Protein AF-A0AAF0QN08-F1 (afdb_monomer_lite)

Sequence (148 aa):
KCKFWLRSVAFLGHIVSSKGIKVDPKKTDVVKSWTRPLSPSDIQSFLGLTDYYRRIGLGCVLRQNWKVIAYASRQIKIHEKNYPIHDLELAMIVFALKIWRHYLYNVHVDVFTDHKSLQYVFKQKNLIFRQHSWLELLKDLIHAEKEN

Structure (mmCIF, N/CA/C/O backbone):
data_AF-A0AAF0QN08-F1
#
_entry.id   AF-A0AAF0QN08-F1
#
loop_
_atom_site.group_PDB
_atom_site.id
_atom_site.type_symbol
_atom_site.label_atom_id
_atom_site.label_alt_id
_atom_site.label_comp_id
_atom_site.label_asym_id
_atom_site.label_entity_id
_atom_site.label_seq_id
_atom_site.pdbx_PDB_ins_code
_atom_site.Cartn_x
_atom_site.Cartn_y
_atom_site.Cartn_z
_atom_site.occupancy
_atom_site.B_iso_or_equiv
_atom_site.auth_seq_id
_atom_site.auth_comp_id
_atom_site.auth_asym_id
_atom_site.auth_atom_id
_atom_site.pdbx_PDB_model_num
ATOM 1 N N . LYS A 1 1 ? -16.075 11.598 -22.233 1.00 59.34 1 LYS A N 1
ATOM 2 C CA . LYS A 1 1 ? -16.892 11.072 -23.357 1.00 59.34 1 LYS A CA 1
ATOM 3 C C . LYS A 1 1 ? -17.263 9.627 -23.044 1.00 59.34 1 LYS A C 1
ATOM 5 O O . LYS A 1 1 ? -16.358 8.806 -22.950 1.00 59.34 1 LYS A O 1
ATOM 10 N N . CYS A 1 2 ? -18.543 9.339 -22.820 1.00 75.81 2 CYS A N 1
ATOM 11 C CA . CYS A 1 2 ? -19.023 7.990 -22.515 1.00 75.81 2 CYS A CA 1
ATOM 12 C C . CYS A 1 2 ? -19.060 7.147 -23.796 1.00 75.81 2 CYS A C 1
ATOM 14 O O . CYS A 1 2 ? -19.438 7.653 -24.851 1.00 75.81 2 CYS A O 1
ATOM 16 N N . LYS A 1 3 ? -18.635 5.884 -23.718 1.00 78.44 3 LYS A N 1
ATOM 17 C CA . LYS A 1 3 ? -18.713 4.918 -24.820 1.00 78.44 3 LYS A CA 1
ATOM 18 C C . LYS A 1 3 ? -19.493 3.709 -24.317 1.00 78.44 3 LYS A C 1
ATOM 20 O O . LYS A 1 3 ? -19.072 3.085 -23.348 1.00 78.44 3 LYS A O 1
ATOM 25 N N . PHE A 1 4 ? -20.621 3.417 -24.949 1.00 84.56 4 PHE A N 1
ATOM 26 C CA . PHE A 1 4 ? -21.525 2.338 -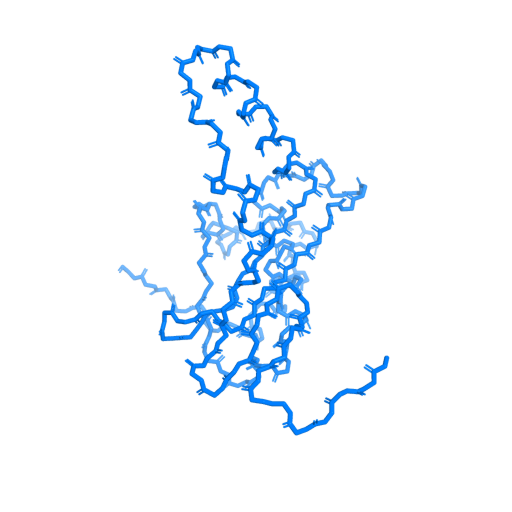24.552 1.00 84.56 4 PHE A CA 1
ATOM 27 C C . PHE A 1 4 ? -21.369 1.129 -25.485 1.00 84.56 4 PHE A C 1
ATOM 29 O O . PHE A 1 4 ? -20.868 1.273 -26.599 1.00 84.56 4 PHE A O 1
ATOM 36 N N . TRP A 1 5 ? -21.783 -0.054 -25.019 1.00 81.94 5 TRP A N 1
ATOM 37 C CA . TRP A 1 5 ? -21.823 -1.307 -25.798 1.00 81.94 5 TRP A CA 1
ATOM 38 C C . TRP A 1 5 ? -20.478 -1.801 -26.359 1.00 81.94 5 TRP A C 1
ATOM 40 O O . TRP A 1 5 ? -20.428 -2.537 -27.343 1.00 81.94 5 TRP A O 1
ATOM 50 N N . LEU A 1 6 ? -19.363 -1.434 -25.725 1.00 86.25 6 LEU A N 1
ATOM 51 C CA . LEU A 1 6 ? -18.043 -1.924 -26.117 1.00 86.25 6 LEU A CA 1
ATOM 52 C C . LEU A 1 6 ? -17.746 -3.291 -25.490 1.00 86.25 6 LEU A C 1
ATOM 54 O O . LEU A 1 6 ? -17.951 -3.497 -24.298 1.00 86.25 6 LEU A O 1
ATOM 58 N N . ARG A 1 7 ? -17.167 -4.204 -26.280 1.00 87.94 7 ARG A N 1
ATOM 59 C CA . ARG A 1 7 ? -16.672 -5.509 -25.790 1.00 87.94 7 ARG A CA 1
ATOM 60 C C . ARG A 1 7 ? -15.437 -5.382 -24.885 1.00 87.94 7 ARG A C 1
ATOM 62 O O . ARG A 1 7 ? -15.125 -6.302 -24.130 1.00 87.94 7 ARG A O 1
ATOM 69 N N . SER A 1 8 ? -14.731 -4.256 -24.974 1.00 88.69 8 SER A N 1
ATOM 70 C CA . SER A 1 8 ? -13.590 -3.916 -24.125 1.00 88.69 8 SER A CA 1
ATOM 71 C C . SER A 1 8 ? -13.437 -2.403 -23.985 1.00 88.69 8 SER A C 1
ATOM 73 O O . SER A 1 8 ? -13.608 -1.679 -24.968 1.00 88.69 8 SER A O 1
ATOM 75 N N . VAL A 1 9 ? -13.062 -1.927 -22.798 1.00 89.94 9 VAL A N 1
ATOM 76 C CA . VAL A 1 9 ? -12.908 -0.498 -22.486 1.00 89.94 9 VAL A CA 1
ATOM 77 C C . VAL A 1 9 ? -11.564 -0.242 -21.816 1.00 89.94 9 VAL A C 1
ATOM 79 O O . VAL A 1 9 ? -11.181 -0.964 -20.899 1.00 89.94 9 VAL A O 1
ATOM 82 N N . ALA A 1 10 ? -10.863 0.806 -22.256 1.00 86.38 10 ALA A N 1
ATOM 83 C CA . ALA A 1 10 ? -9.693 1.321 -21.553 1.00 86.38 10 ALA A CA 1
ATOM 84 C C . ALA A 1 10 ? -10.139 2.209 -20.378 1.00 86.38 10 ALA A C 1
ATOM 86 O O . ALA A 1 10 ? -10.847 3.197 -20.583 1.00 86.38 10 ALA A O 1
ATOM 87 N N . PHE A 1 11 ? -9.735 1.863 -19.158 1.00 82.38 11 PHE A N 1
ATOM 88 C CA . PHE A 1 11 ? -10.086 2.560 -17.925 1.00 82.38 11 PHE A CA 1
ATOM 89 C C . PHE A 1 11 ? -8.914 2.524 -16.936 1.00 82.38 11 PHE A C 1
ATOM 91 O O . PHE A 1 11 ? -8.375 1.458 -16.655 1.00 82.38 11 PHE A O 1
ATOM 98 N N . LEU A 1 12 ? -8.497 3.693 -16.434 1.00 79.19 12 LEU A N 1
ATOM 99 C CA . LEU A 1 12 ? -7.394 3.856 -15.467 1.00 79.19 12 LEU A CA 1
ATOM 100 C C . LEU A 1 12 ? -6.085 3.123 -15.843 1.00 79.19 12 LEU A C 1
ATOM 102 O O . LEU A 1 12 ? -5.365 2.623 -14.984 1.00 79.19 12 LEU A O 1
ATOM 106 N N . GLY A 1 13 ? -5.751 3.064 -17.138 1.00 77.56 13 GLY A N 1
ATOM 107 C CA . GLY A 1 13 ? -4.549 2.373 -17.627 1.00 77.56 13 GLY A CA 1
ATOM 108 C C . GLY A 1 13 ? -4.681 0.848 -17.717 1.00 77.56 13 GLY A C 1
ATOM 109 O O . GLY A 1 13 ? -3.675 0.154 -17.866 1.00 77.56 13 GLY A O 1
ATOM 110 N N . HIS A 1 14 ? -5.906 0.330 -17.646 1.00 84.06 14 HIS A N 1
ATOM 111 C CA . HIS A 1 14 ? -6.251 -1.071 -17.859 1.00 84.06 14 HIS A CA 1
ATOM 112 C C . HIS A 1 14 ? 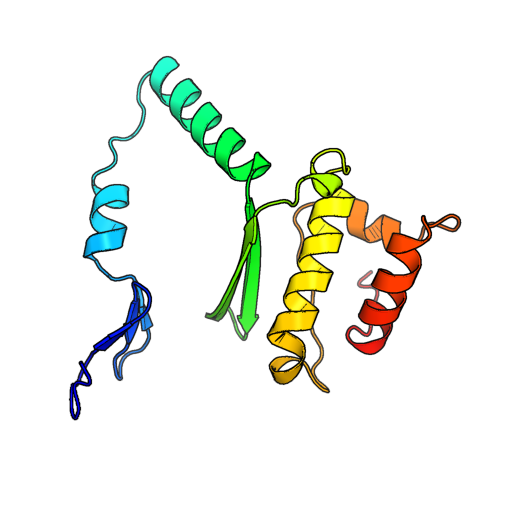-7.250 -1.220 -19.007 1.00 84.06 14 HIS A C 1
ATOM 114 O O . HIS A 1 14 ? -8.013 -0.306 -19.299 1.00 84.06 14 HIS A O 1
ATOM 120 N N . ILE A 1 15 ? -7.283 -2.393 -19.633 1.00 88.56 15 ILE A N 1
ATOM 121 C CA . ILE A 1 15 ? -8.323 -2.822 -20.565 1.00 88.56 15 ILE A CA 1
ATOM 122 C C . ILE A 1 15 ? -9.239 -3.795 -19.824 1.00 88.56 15 ILE A C 1
ATOM 124 O O . ILE A 1 15 ? -8.831 -4.904 -19.473 1.00 88.56 15 ILE A O 1
ATOM 128 N N . VAL A 1 16 ? -10.480 -3.375 -19.597 1.00 88.62 16 VAL A N 1
ATOM 129 C CA . VAL A 1 16 ? -11.542 -4.179 -18.985 1.00 88.62 16 VAL A CA 1
ATOM 130 C C . VAL A 1 16 ? -12.339 -4.848 -20.100 1.00 88.62 16 VAL A C 1
ATOM 132 O O . VAL A 1 16 ? -12.812 -4.175 -21.014 1.00 88.62 16 VAL A O 1
ATOM 135 N N . SER A 1 17 ? -12.469 -6.172 -20.053 1.00 91.31 17 SER A N 1
ATOM 136 C CA . SER A 1 17 ? -13.215 -6.972 -21.033 1.00 91.31 17 SER A CA 1
ATOM 137 C C . SER A 1 17 ? -13.935 -8.137 -20.352 1.00 91.31 17 SER A C 1
ATOM 139 O O . SER A 1 17 ? -13.643 -8.452 -19.200 1.00 91.31 17 SER A O 1
ATOM 141 N N . SER A 1 18 ? -14.807 -8.846 -21.074 1.00 86.44 18 SER A N 1
ATOM 142 C CA . SER A 1 18 ? -15.460 -10.065 -20.560 1.00 86.44 18 SER A CA 1
ATOM 143 C C . SER A 1 18 ? -14.478 -11.183 -20.180 1.00 86.44 18 SER A C 1
ATOM 145 O O . SER A 1 18 ? -14.801 -12.034 -19.360 1.00 86.44 18 SER A O 1
ATOM 147 N N . LYS A 1 19 ? -13.262 -11.171 -20.742 1.00 87.00 19 LYS A N 1
ATOM 148 C CA . LYS A 1 19 ? -12.187 -12.126 -20.421 1.00 87.00 19 LYS A CA 1
ATOM 149 C C . LYS A 1 19 ? -11.398 -11.745 -19.161 1.00 87.00 19 LYS A C 1
ATOM 151 O O . LYS A 1 19 ? -10.498 -12.482 -18.769 1.00 87.00 19 LYS A O 1
ATOM 156 N N . GLY A 1 20 ? -11.686 -10.588 -18.564 1.00 85.25 20 GLY A N 1
ATOM 157 C CA . GLY A 1 20 ? -10.986 -10.047 -17.403 1.00 85.25 20 GLY A CA 1
ATOM 158 C C . GLY A 1 20 ? -10.315 -8.698 -17.666 1.00 85.25 20 GLY A C 1
ATOM 159 O O . GLY A 1 20 ? -10.517 -8.058 -18.706 1.00 85.25 20 GLY A O 1
ATOM 160 N N . ILE A 1 21 ? -9.512 -8.277 -16.687 1.00 85.56 21 ILE A N 1
ATOM 161 C CA . ILE A 1 21 ? -8.794 -6.999 -16.656 1.00 85.56 21 ILE A CA 1
ATOM 162 C C . ILE A 1 21 ? -7.342 -7.241 -17.074 1.00 85.56 21 ILE A C 1
ATOM 164 O O . ILE A 1 21 ? -6.662 -8.102 -16.516 1.00 85.56 21 ILE A O 1
ATOM 168 N N . LYS A 1 22 ? -6.856 -6.480 -18.054 1.00 86.38 22 LYS A N 1
ATOM 169 C CA . LYS A 1 22 ? -5.457 -6.499 -18.512 1.00 86.38 22 LYS A CA 1
ATOM 170 C C . LYS A 1 22 ? -4.848 -5.112 -18.362 1.00 86.38 22 LYS A C 1
ATOM 172 O O . LYS A 1 22 ? -5.570 -4.125 -18.396 1.00 86.38 22 LYS A O 1
ATOM 177 N N . VAL A 1 23 ? -3.535 -5.007 -18.186 1.00 83.75 23 VAL A N 1
ATOM 178 C CA . VAL A 1 23 ? -2.860 -3.698 -18.230 1.00 83.75 23 VAL A CA 1
ATOM 179 C C . VAL A 1 23 ? -2.882 -3.189 -19.673 1.00 83.75 23 VAL A C 1
ATOM 181 O O . VAL A 1 23 ? -2.713 -3.984 -20.598 1.00 83.75 23 VAL A O 1
ATOM 184 N N . ASP A 1 24 ? -3.127 -1.892 -19.871 1.00 85.06 24 ASP A N 1
ATOM 185 C CA . ASP A 1 24 ? -3.072 -1.279 -21.199 1.00 85.06 24 ASP A CA 1
ATOM 186 C C . ASP A 1 24 ? -1.663 -1.478 -21.794 1.00 85.06 24 ASP A C 1
ATOM 188 O O . ASP A 1 24 ? -0.684 -1.042 -21.171 1.00 85.06 24 ASP A O 1
ATOM 192 N N . PRO A 1 25 ? -1.534 -2.128 -22.970 1.00 84.00 25 PRO A N 1
ATOM 193 C CA . PRO A 1 25 ? -0.249 -2.381 -23.609 1.00 84.00 25 PRO A CA 1
ATOM 194 C C . PRO A 1 25 ? 0.604 -1.124 -23.713 1.00 84.00 25 PRO A C 1
ATOM 196 O O . PRO A 1 25 ? 1.775 -1.177 -23.352 1.00 84.00 25 PRO A O 1
ATOM 199 N N . LYS A 1 26 ? -0.012 0.027 -24.020 1.00 82.69 26 LYS A N 1
ATOM 200 C CA . LYS A 1 26 ? 0.684 1.314 -24.167 1.00 82.69 26 LYS A CA 1
ATOM 201 C C . LYS A 1 26 ? 1.483 1.708 -22.928 1.00 82.69 26 LYS A C 1
ATOM 203 O O . LYS A 1 26 ? 2.525 2.344 -23.037 1.00 82.69 26 LYS A O 1
ATOM 208 N N . LYS A 1 27 ? 0.998 1.337 -21.739 1.00 78.31 27 LYS A N 1
ATOM 209 C CA . LYS A 1 27 ? 1.690 1.589 -20.468 1.00 78.31 27 LYS A CA 1
ATOM 210 C C . LYS A 1 27 ? 2.789 0.559 -20.214 1.00 78.31 27 LYS A C 1
ATOM 212 O O . LYS A 1 27 ? 3.808 0.884 -19.614 1.00 78.31 27 LYS A O 1
ATOM 217 N N . THR A 1 28 ? 2.585 -0.680 -20.661 1.00 80.56 28 THR A N 1
ATOM 218 C CA . THR A 1 28 ? 3.575 -1.755 -20.507 1.00 80.56 28 THR A CA 1
ATOM 219 C C . THR A 1 28 ? 4.709 -1.680 -21.516 1.00 80.56 28 THR A C 1
ATOM 221 O O . THR A 1 28 ? 5.790 -2.169 -21.213 1.00 80.56 28 THR A O 1
ATOM 224 N N . ASP A 1 29 ? 4.490 -1.082 -22.686 1.00 82.19 29 ASP A N 1
ATOM 225 C CA . ASP A 1 29 ? 5.460 -1.091 -23.781 1.00 82.19 29 ASP A CA 1
ATOM 226 C C . ASP A 1 29 ? 6.748 -0.367 -23.390 1.00 82.19 29 ASP A C 1
ATOM 228 O O . ASP A 1 29 ? 7.821 -0.895 -23.643 1.00 82.19 29 ASP A O 1
ATOM 232 N N . VAL A 1 30 ? 6.646 0.739 -22.644 1.00 79.12 30 VAL A N 1
ATOM 233 C CA . VAL A 1 30 ? 7.803 1.472 -22.093 1.00 79.12 30 VAL A CA 1
ATOM 234 C C . VAL A 1 30 ? 8.652 0.592 -21.172 1.00 79.12 30 VAL A C 1
ATOM 236 O O . VAL A 1 30 ? 9.877 0.649 -21.203 1.00 79.12 30 VAL A O 1
ATOM 239 N N . VAL A 1 31 ? 8.004 -0.238 -20.351 1.00 78.12 31 VAL A N 1
ATOM 240 C CA . VAL A 1 31 ? 8.698 -1.156 -19.436 1.00 78.12 31 VAL A CA 1
ATOM 241 C C . VAL A 1 31 ? 9.275 -2.347 -20.202 1.00 78.12 31 VAL A C 1
ATOM 243 O O . VAL A 1 31 ? 10.373 -2.796 -19.900 1.00 78.12 31 VAL A O 1
ATOM 246 N N . LYS A 1 32 ? 8.564 -2.852 -21.216 1.00 79.69 32 LYS A N 1
ATOM 247 C CA . LYS A 1 32 ? 9.018 -3.975 -22.052 1.00 79.69 32 LYS A CA 1
ATOM 248 C C . LYS A 1 32 ? 10.187 -3.603 -22.956 1.00 79.69 32 LYS A C 1
ATOM 250 O O . LYS A 1 32 ? 11.047 -4.441 -23.194 1.00 79.69 32 LYS A O 1
ATOM 255 N N . SER A 1 33 ? 10.210 -2.374 -23.465 1.00 85.44 33 SER A N 1
ATOM 256 C CA . SER A 1 33 ? 11.308 -1.850 -24.276 1.00 85.44 33 SER A CA 1
ATOM 257 C C . SER A 1 33 ? 12.476 -1.348 -23.430 1.00 85.44 33 SER A C 1
ATOM 259 O O . SER A 1 33 ? 13.463 -0.877 -23.990 1.00 85.44 33 SER A O 1
ATOM 261 N N . TRP A 1 34 ? 12.369 -1.397 -22.096 1.00 79.50 34 TRP A N 1
ATOM 262 C CA . TRP A 1 34 ? 13.439 -0.959 -21.214 1.00 79.50 34 TRP A CA 1
ATOM 263 C C . TRP A 1 34 ? 14.644 -1.886 -21.375 1.00 79.50 34 TRP A C 1
ATOM 265 O O . TRP A 1 34 ? 14.573 -3.087 -21.107 1.00 79.50 34 TRP A O 1
ATOM 275 N N . THR A 1 35 ? 15.768 -1.328 -21.819 1.00 81.69 35 THR A N 1
ATOM 276 C CA . THR A 1 35 ? 17.001 -2.084 -22.034 1.00 81.69 35 THR A CA 1
ATOM 277 C C . THR A 1 35 ? 17.518 -2.634 -20.713 1.00 81.69 35 THR A C 1
ATOM 279 O O . THR A 1 35 ? 17.680 -1.890 -19.743 1.00 81.69 35 THR A O 1
ATOM 282 N N . ARG A 1 36 ? 17.797 -3.941 -20.667 1.00 82.06 36 ARG A N 1
ATOM 283 C CA . ARG A 1 36 ? 18.391 -4.572 -19.485 1.00 82.06 36 ARG A CA 1
ATOM 284 C C . ARG A 1 36 ? 19.714 -3.861 -19.157 1.00 82.06 36 ARG A C 1
ATOM 286 O O . ARG A 1 36 ? 20.555 -3.783 -20.049 1.00 82.06 36 ARG A O 1
ATOM 293 N N . PRO A 1 37 ? 19.915 -3.364 -17.924 1.00 84.81 37 PRO A N 1
ATOM 294 C CA . PRO A 1 37 ? 21.173 -2.731 -17.549 1.00 84.81 37 PRO A CA 1
ATOM 295 C C . PRO A 1 37 ? 22.296 -3.773 -17.618 1.00 84.81 37 PRO A C 1
ATOM 297 O O . PRO A 1 37 ? 22.168 -4.857 -17.041 1.00 84.81 37 PRO A O 1
ATOM 300 N N . LEU A 1 38 ? 23.363 -3.467 -18.359 1.00 87.44 38 LEU A N 1
ATOM 301 C CA . LEU A 1 38 ? 24.514 -4.362 -18.541 1.00 87.44 38 LEU A CA 1
ATOM 302 C C . LEU A 1 38 ? 25.775 -3.819 -17.865 1.00 87.44 38 LEU A C 1
ATOM 304 O O . LEU A 1 38 ? 26.665 -4.603 -17.540 1.00 87.44 38 LEU A O 1
ATOM 308 N N . SER A 1 39 ? 25.849 -2.507 -17.620 1.00 90.12 39 SER A N 1
ATOM 309 C CA . SER A 1 39 ? 26.984 -1.896 -16.934 1.00 90.12 39 SER A CA 1
ATOM 310 C C . SER A 1 39 ? 26.696 -1.635 -15.445 1.00 90.12 39 SER A C 1
ATOM 312 O O . SER A 1 39 ? 25.543 -1.422 -15.056 1.00 90.12 39 SER A O 1
ATOM 314 N N . PRO A 1 40 ? 27.737 -1.581 -14.591 1.00 87.69 40 PRO A N 1
ATOM 315 C CA . PRO A 1 40 ? 27.593 -1.161 -13.196 1.00 87.69 40 PRO A CA 1
ATOM 316 C C . PRO A 1 40 ? 26.955 0.229 -13.042 1.00 87.69 40 PRO A C 1
ATOM 318 O O . PRO A 1 40 ? 26.206 0.454 -12.094 1.00 87.69 40 PRO A O 1
ATOM 321 N N . SER A 1 41 ? 27.204 1.138 -13.992 1.00 87.31 41 SER A N 1
ATOM 322 C CA . SER A 1 41 ? 26.600 2.474 -14.006 1.00 87.31 41 SER A CA 1
ATOM 323 C C . SER A 1 41 ? 25.091 2.404 -14.244 1.00 87.31 41 SER A C 1
ATOM 325 O O . SER A 1 41 ? 24.336 3.009 -13.487 1.00 87.31 41 SER A O 1
ATOM 327 N N . ASP A 1 42 ? 24.636 1.587 -15.201 1.00 85.88 42 ASP A N 1
ATOM 328 C CA . ASP A 1 42 ? 23.204 1.410 -15.475 1.00 85.88 42 ASP A CA 1
ATOM 329 C C . ASP A 1 42 ? 22.468 0.800 -14.275 1.00 85.88 42 ASP A C 1
ATOM 331 O O . ASP A 1 42 ? 21.351 1.204 -13.942 1.00 85.88 42 ASP A O 1
ATOM 335 N N . ILE A 1 43 ? 23.104 -0.165 -13.598 1.00 87.00 43 ILE A N 1
ATOM 336 C CA . ILE A 1 43 ? 22.565 -0.777 -12.378 1.00 87.00 43 ILE A CA 1
ATOM 337 C C . ILE A 1 43 ? 22.450 0.279 -11.275 1.00 87.00 43 ILE A C 1
ATOM 339 O O . ILE A 1 43 ? 21.413 0.369 -10.619 1.00 87.00 43 ILE A O 1
ATOM 343 N N . GLN A 1 44 ? 23.478 1.107 -11.087 1.00 88.00 44 GLN A N 1
ATOM 344 C CA . GLN A 1 44 ? 23.470 2.165 -10.080 1.00 88.00 44 GLN A CA 1
ATOM 345 C C . GLN A 1 44 ? 22.400 3.227 -10.367 1.00 88.00 44 GLN A C 1
ATOM 347 O O . GLN A 1 44 ? 21.681 3.631 -9.451 1.00 88.00 44 GLN A O 1
ATOM 352 N N . SER A 1 45 ? 22.231 3.632 -11.627 1.00 85.75 45 SER A N 1
ATOM 353 C CA . SER A 1 45 ? 21.166 4.549 -12.046 1.00 85.75 45 SER A CA 1
ATOM 354 C C . SER A 1 45 ? 19.773 3.962 -11.808 1.00 85.75 45 SER A C 1
ATOM 356 O O . SER A 1 45 ? 18.901 4.653 -11.278 1.00 85.75 45 SER A O 1
ATOM 358 N N . PHE A 1 46 ? 19.558 2.683 -12.135 1.00 84.19 46 PHE A N 1
ATOM 359 C CA . PHE A 1 46 ? 18.292 2.000 -11.863 1.00 84.19 46 PHE A CA 1
ATOM 360 C C . PHE A 1 46 ? 18.003 1.913 -10.360 1.00 84.19 46 PHE A C 1
ATOM 362 O O . PHE A 1 46 ? 16.913 2.280 -9.918 1.00 84.19 46 PHE A O 1
ATOM 369 N N . LEU A 1 47 ? 18.985 1.495 -9.556 1.00 84.62 47 LEU A N 1
ATOM 370 C CA . LEU A 1 47 ? 18.840 1.432 -8.102 1.00 84.62 47 LEU A CA 1
ATOM 371 C C . LEU A 1 47 ? 18.530 2.811 -7.511 1.00 84.62 47 LEU A C 1
ATOM 373 O O . LEU A 1 47 ? 17.610 2.923 -6.702 1.00 84.62 47 LEU A O 1
ATOM 377 N N . GLY A 1 48 ? 19.206 3.866 -7.973 1.00 85.62 48 GLY A N 1
ATOM 378 C CA . GLY A 1 48 ? 18.923 5.245 -7.566 1.00 85.62 48 GLY A CA 1
ATOM 379 C C . GLY A 1 48 ? 17.487 5.674 -7.875 1.00 85.62 48 GLY A C 1
ATOM 380 O O . GLY A 1 48 ? 16.816 6.253 -7.020 1.00 85.62 48 GLY A O 1
ATOM 381 N N . LEU A 1 49 ? 16.976 5.326 -9.058 1.00 83.00 49 LEU A N 1
ATOM 382 C CA . LEU A 1 49 ? 15.589 5.593 -9.440 1.00 83.00 49 LEU A CA 1
ATOM 383 C C . LEU A 1 49 ? 14.594 4.827 -8.553 1.00 83.00 49 LEU A C 1
ATOM 385 O O . LEU A 1 49 ? 13.621 5.405 -8.068 1.00 83.00 49 LEU A O 1
ATOM 389 N N . THR A 1 50 ? 14.831 3.535 -8.313 1.00 79.50 50 THR A N 1
ATOM 390 C CA . THR A 1 50 ? 13.949 2.723 -7.457 1.00 79.50 50 THR A CA 1
ATOM 391 C C . THR A 1 50 ? 13.942 3.207 -6.007 1.00 79.50 50 THR A C 1
ATOM 393 O O . THR A 1 50 ? 12.871 3.295 -5.403 1.00 79.50 50 THR A O 1
ATOM 396 N N . ASP A 1 51 ? 15.098 3.600 -5.463 1.00 78.69 51 ASP A N 1
ATOM 397 C CA . ASP A 1 51 ? 15.191 4.146 -4.108 1.00 78.69 51 ASP A CA 1
ATOM 398 C C . ASP A 1 51 ? 14.514 5.519 -4.000 1.00 78.69 51 ASP A C 1
ATOM 400 O O . ASP A 1 51 ? 13.821 5.790 -3.019 1.00 78.69 51 ASP A O 1
ATOM 404 N N . TYR A 1 52 ? 14.632 6.362 -5.032 1.00 81.25 52 TYR A N 1
ATOM 405 C CA . TYR A 1 52 ? 13.901 7.627 -5.118 1.00 81.25 52 TYR A CA 1
ATOM 406 C C . TYR A 1 52 ? 12.389 7.401 -5.011 1.00 81.25 52 TYR A C 1
ATOM 408 O O . TYR A 1 52 ? 11.742 7.990 -4.145 1.00 81.25 52 TYR A O 1
ATOM 416 N N . TYR A 1 53 ? 11.821 6.495 -5.816 1.00 74.94 53 TYR A N 1
ATOM 417 C CA . TYR A 1 53 ? 10.386 6.197 -5.753 1.00 74.94 53 TYR A CA 1
ATOM 418 C C . TYR A 1 53 ? 9.956 5.623 -4.397 1.00 74.94 53 TYR A C 1
ATOM 420 O O . TYR A 1 53 ? 8.911 6.027 -3.877 1.00 74.94 53 TYR A O 1
ATOM 428 N N . ARG A 1 54 ? 10.780 4.760 -3.785 1.00 75.06 54 ARG A N 1
ATOM 429 C CA . ARG A 1 54 ? 10.545 4.208 -2.438 1.00 75.06 54 ARG A CA 1
ATOM 430 C C . ARG A 1 54 ? 10.417 5.298 -1.368 1.00 75.06 54 ARG A C 1
ATOM 432 O O . ARG A 1 54 ? 9.630 5.155 -0.440 1.00 75.06 54 ARG A O 1
ATOM 439 N N . ARG A 1 55 ? 11.161 6.400 -1.496 1.00 78.06 55 ARG A N 1
ATOM 440 C CA . ARG A 1 55 ? 11.160 7.519 -0.532 1.00 78.06 55 ARG A CA 1
ATOM 441 C C . ARG A 1 55 ? 10.044 8.541 -0.745 1.00 78.06 55 ARG A C 1
ATOM 443 O O . ARG A 1 55 ? 9.942 9.496 0.023 1.00 78.06 55 ARG A O 1
ATOM 450 N N . ILE A 1 56 ? 9.233 8.389 -1.788 1.00 83.31 56 ILE A N 1
ATOM 451 C CA . ILE A 1 56 ? 8.231 9.395 -2.184 1.00 83.31 56 ILE A CA 1
ATOM 452 C C . ILE A 1 56 ? 6.824 8.865 -2.037 1.00 83.31 56 ILE A C 1
ATOM 454 O O . ILE A 1 56 ? 5.910 9.613 -1.685 1.00 83.31 56 ILE A O 1
ATOM 458 N N . GLY A 1 57 ? 6.643 7.592 -2.357 1.00 86.94 57 GLY A N 1
ATOM 459 C CA . GLY A 1 57 ? 5.345 6.970 -2.443 1.00 86.94 57 GLY A CA 1
ATOM 460 C C . GLY A 1 57 ? 5.296 5.713 -1.613 1.00 86.94 57 GLY A C 1
ATOM 461 O O . GLY A 1 57 ? 6.272 4.986 -1.466 1.00 86.94 57 GLY A O 1
ATOM 462 N N . LEU A 1 58 ? 4.106 5.452 -1.115 1.00 89.06 58 LEU A N 1
ATOM 463 C CA . LEU A 1 58 ? 3.778 4.231 -0.433 1.00 89.06 58 LEU A CA 1
ATOM 464 C C . LEU A 1 58 ? 2.607 3.565 -1.162 1.00 89.06 58 LEU A C 1
ATOM 466 O O . LEU A 1 58 ? 1.722 4.248 -1.691 1.00 89.06 58 LEU A O 1
ATOM 470 N N . GLY A 1 59 ? 2.602 2.235 -1.204 1.00 90.81 59 GLY A N 1
ATOM 471 C CA . GLY A 1 59 ? 1.623 1.448 -1.951 1.00 90.81 59 GLY A CA 1
ATOM 472 C C . GLY A 1 59 ? 1.142 0.226 -1.180 1.00 90.81 59 GLY A C 1
ATOM 473 O O . GLY A 1 59 ? 1.836 -0.284 -0.310 1.00 90.81 59 GLY A O 1
ATOM 474 N N . CYS A 1 60 ? -0.062 -0.231 -1.504 1.00 90.69 60 CYS A N 1
ATOM 475 C CA . CYS A 1 60 ? -0.664 -1.448 -0.975 1.00 90.69 60 CYS A CA 1
ATOM 476 C C . CYS A 1 60 ? -1.569 -2.086 -2.036 1.00 9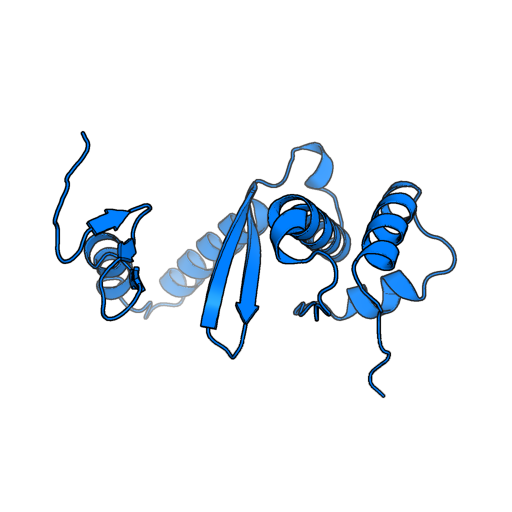0.69 60 CYS A C 1
ATOM 478 O O . CYS A 1 60 ? -2.054 -1.420 -2.961 1.00 90.69 60 CYS A O 1
ATOM 480 N N . VAL A 1 61 ? -1.785 -3.392 -1.907 1.00 91.38 61 VAL A N 1
ATOM 481 C CA . VAL A 1 61 ? -2.555 -4.183 -2.868 1.00 91.38 61 VAL A CA 1
ATOM 482 C C . VAL A 1 61 ? -3.554 -5.046 -2.115 1.00 91.38 61 VAL A C 1
ATOM 484 O O . VAL A 1 61 ? -3.164 -5.815 -1.243 1.00 91.38 61 VAL A O 1
ATOM 487 N N . LEU A 1 62 ? -4.829 -4.949 -2.488 1.00 90.31 62 LEU A N 1
ATOM 488 C CA . LEU A 1 62 ? -5.874 -5.846 -2.009 1.00 90.31 62 LEU A CA 1
ATOM 489 C C . LEU A 1 62 ? -5.946 -7.062 -2.929 1.00 90.31 62 LEU A C 1
ATOM 491 O O . LEU A 1 62 ? -6.111 -6.915 -4.147 1.00 90.31 62 LEU A O 1
ATOM 495 N N . ARG A 1 63 ? -5.834 -8.263 -2.364 1.00 90.56 63 ARG A N 1
ATOM 496 C CA . ARG A 1 63 ? -5.872 -9.525 -3.114 1.00 90.56 63 ARG A CA 1
ATOM 497 C C . ARG A 1 63 ? -6.889 -10.480 -2.502 1.00 90.56 63 ARG A C 1
ATOM 499 O O . ARG A 1 63 ? -7.027 -10.533 -1.290 1.00 90.56 63 ARG A O 1
ATOM 506 N N . GLN A 1 64 ? -7.548 -11.259 -3.352 1.00 89.88 64 GLN A N 1
ATOM 507 C CA . GLN A 1 64 ? -8.405 -12.380 -2.962 1.00 89.88 64 GLN A CA 1
ATOM 508 C C . GLN A 1 64 ? -8.144 -13.542 -3.916 1.00 89.88 64 GLN A C 1
ATOM 510 O O . GLN A 1 64 ? -8.096 -13.345 -5.133 1.00 89.88 64 GLN A O 1
ATOM 515 N N . ASN A 1 65 ? -7.951 -14.752 -3.384 1.00 89.19 65 ASN A N 1
ATOM 516 C CA . ASN A 1 65 ? -7.672 -15.960 -4.174 1.00 89.19 65 ASN A CA 1
ATOM 517 C C . ASN A 1 65 ? -6.563 -15.736 -5.220 1.00 89.19 65 ASN A C 1
ATOM 519 O O . ASN A 1 65 ? -6.743 -16.015 -6.406 1.00 89.19 65 ASN A O 1
ATOM 523 N N . TRP A 1 66 ? -5.442 -15.143 -4.789 1.00 83.81 66 TRP A N 1
ATOM 524 C CA . TRP A 1 66 ? -4.280 -14.768 -5.615 1.00 83.81 66 TRP A CA 1
ATOM 525 C C . TRP A 1 66 ? -4.516 -13.702 -6.694 1.00 83.81 66 TRP A C 1
ATOM 527 O O . TRP A 1 66 ? -3.551 -13.211 -7.295 1.00 83.81 66 TRP A O 1
ATOM 537 N N . LYS A 1 67 ? -5.758 -13.264 -6.897 1.00 84.38 67 LYS A N 1
ATOM 538 C CA . LYS A 1 67 ? -6.125 -12.216 -7.849 1.00 84.38 67 LYS A CA 1
ATOM 539 C C . LYS A 1 67 ? -6.120 -10.860 -7.163 1.00 84.38 67 LYS A C 1
ATOM 541 O O . LYS A 1 67 ? -6.587 -10.714 -6.038 1.00 84.38 67 LYS A O 1
ATOM 546 N N . VAL A 1 68 ? -5.573 -9.859 -7.843 1.00 85.56 68 VAL A N 1
ATOM 547 C CA . VAL A 1 68 ? -5.616 -8.481 -7.354 1.00 85.56 68 VAL A CA 1
ATOM 548 C C . VAL A 1 68 ? -7.015 -7.914 -7.577 1.00 85.56 68 VAL A C 1
ATOM 550 O O . VAL A 1 68 ? -7.524 -7.970 -8.694 1.00 85.56 68 VAL A O 1
ATOM 553 N N . ILE A 1 69 ? -7.610 -7.369 -6.516 1.00 88.62 69 ILE A N 1
ATOM 554 C CA . ILE A 1 69 ? -8.897 -6.667 -6.561 1.00 88.62 69 ILE A CA 1
ATOM 555 C C . ILE A 1 69 ? -8.663 -5.169 -6.741 1.00 88.62 69 ILE A C 1
ATOM 557 O O . ILE A 1 69 ? -9.282 -4.543 -7.598 1.00 88.62 69 ILE A O 1
ATOM 561 N N . ALA A 1 70 ? -7.769 -4.590 -5.937 1.00 87.75 70 ALA A N 1
ATOM 562 C CA . ALA A 1 70 ? -7.547 -3.152 -5.917 1.00 87.75 70 ALA A CA 1
ATOM 563 C C . ALA A 1 70 ? -6.094 -2.797 -5.597 1.00 87.75 70 ALA A C 1
ATOM 565 O O . ALA A 1 70 ? -5.395 -3.512 -4.879 1.00 87.75 70 ALA A O 1
ATOM 566 N N . TYR A 1 71 ? -5.672 -1.644 -6.104 1.00 90.62 71 TYR A N 1
ATOM 567 C CA . TYR A 1 71 ? -4.414 -0.997 -5.756 1.00 90.62 71 TYR A CA 1
ATOM 568 C C . TYR A 1 71 ? -4.733 0.318 -5.054 1.00 90.62 71 TYR A C 1
ATOM 570 O O . TYR A 1 71 ? -5.636 1.041 -5.480 1.00 90.62 71 TYR A O 1
ATOM 578 N N . ALA A 1 72 ? -3.985 0.649 -4.008 1.00 89.50 72 ALA A N 1
ATOM 579 C CA . ALA A 1 72 ? -4.030 1.973 -3.410 1.00 89.50 72 ALA A CA 1
ATOM 580 C C . ALA A 1 72 ? -2.611 2.446 -3.113 1.00 89.50 72 ALA A C 1
ATOM 582 O O . ALA A 1 72 ? -1.761 1.699 -2.633 1.00 89.50 72 ALA A O 1
ATOM 583 N N . SER A 1 73 ? -2.350 3.707 -3.421 1.00 91.06 73 SER A N 1
ATOM 584 C CA . SER A 1 73 ? -1.049 4.327 -3.221 1.00 91.06 73 SER A CA 1
ATOM 585 C C . SER A 1 73 ? -1.222 5.794 -2.892 1.00 91.06 73 SER A C 1
ATOM 587 O O . SER A 1 73 ? -2.174 6.427 -3.355 1.00 91.06 73 SER A O 1
ATOM 589 N N . ARG A 1 74 ? -0.280 6.351 -2.142 1.00 91.31 74 ARG A N 1
ATOM 590 C CA . ARG A 1 74 ? -0.232 7.784 -1.856 1.00 91.31 74 ARG A CA 1
ATOM 591 C C . ARG A 1 74 ? 1.200 8.256 -1.699 1.00 91.31 74 ARG A C 1
ATOM 593 O O . ARG A 1 74 ? 2.089 7.473 -1.380 1.00 91.31 74 ARG A O 1
ATOM 600 N N . GLN A 1 75 ? 1.403 9.554 -1.877 1.00 91.25 75 GLN A N 1
ATOM 601 C CA . GLN A 1 75 ? 2.669 10.177 -1.523 1.00 91.25 75 GLN A CA 1
ATOM 602 C C . GLN A 1 75 ? 2.834 10.245 0.002 1.00 91.25 75 GLN A C 1
ATOM 604 O O . GLN A 1 75 ? 1.853 10.355 0.752 1.00 91.25 75 GLN A O 1
ATOM 609 N N . ILE A 1 76 ? 4.087 10.179 0.445 1.00 90.19 76 ILE A N 1
ATOM 610 C CA . ILE A 1 76 ? 4.484 10.414 1.832 1.00 90.19 76 ILE A CA 1
ATOM 611 C C . ILE A 1 76 ? 4.249 11.890 2.144 1.00 90.19 76 ILE A C 1
ATOM 613 O O . ILE A 1 76 ? 4.723 12.780 1.430 1.00 90.19 76 ILE A O 1
ATOM 617 N N . LYS A 1 77 ? 3.498 12.170 3.210 1.00 89.88 77 LYS A N 1
ATOM 618 C CA . LYS A 1 77 ? 3.243 13.549 3.633 1.00 89.88 77 LYS A CA 1
ATOM 619 C C . LYS A 1 77 ? 4.509 14.147 4.236 1.00 89.88 77 LYS A C 1
ATOM 621 O O . LYS A 1 77 ? 5.346 13.443 4.789 1.00 89.88 77 LYS A O 1
ATOM 626 N N . ILE A 1 78 ? 4.622 15.474 4.203 1.00 90.06 78 ILE A N 1
ATOM 627 C CA . ILE A 1 78 ? 5.808 16.191 4.704 1.00 90.06 78 ILE A CA 1
ATOM 628 C C . ILE A 1 78 ? 6.149 15.790 6.150 1.00 90.06 78 ILE A C 1
ATOM 630 O O . ILE A 1 78 ? 7.311 15.543 6.449 1.00 90.06 78 ILE A O 1
ATOM 634 N N . HIS A 1 79 ? 5.142 15.645 7.017 1.00 88.25 79 HIS A N 1
ATOM 635 C CA . HIS A 1 79 ? 5.323 15.253 8.420 1.00 88.25 79 HIS A CA 1
ATOM 636 C C . HIS A 1 79 ? 5.644 13.767 8.635 1.00 88.25 79 HIS A C 1
ATOM 638 O O . HIS A 1 79 ? 6.004 13.400 9.747 1.00 88.25 79 HIS A O 1
ATOM 644 N N . GLU A 1 80 ? 5.496 12.922 7.612 1.00 88.69 80 GLU A N 1
ATOM 645 C CA . GLU A 1 80 ? 5.805 11.487 7.655 1.00 88.69 80 GLU A CA 1
ATOM 646 C C . GLU A 1 80 ? 7.227 11.194 7.156 1.00 88.69 80 GLU A C 1
ATOM 648 O O . GLU A 1 80 ? 7.744 10.115 7.404 1.00 88.69 80 GLU A O 1
ATOM 653 N N . LYS A 1 81 ? 7.896 12.151 6.492 1.00 87.56 81 LYS A N 1
ATOM 654 C CA . LYS A 1 81 ? 9.215 11.947 5.859 1.00 87.56 81 LYS A CA 1
ATOM 655 C C . LYS A 1 81 ? 10.295 11.402 6.795 1.00 87.56 81 LYS A C 1
ATOM 657 O O . LYS A 1 81 ? 11.186 10.698 6.337 1.00 87.56 81 LYS A O 1
ATOM 662 N N . ASN A 1 82 ? 10.212 11.739 8.079 1.00 87.56 82 ASN A N 1
ATOM 663 C CA . ASN A 1 82 ? 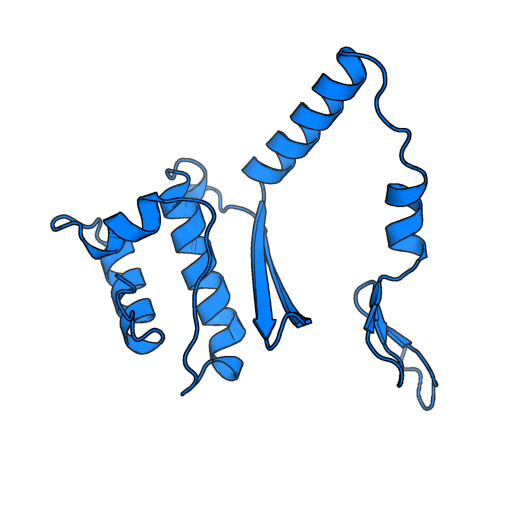11.189 11.337 9.090 1.00 87.56 82 ASN A CA 1
ATOM 664 C C . ASN A 1 82 ? 10.732 10.122 9.907 1.00 87.56 82 ASN A C 1
ATOM 666 O O . ASN A 1 82 ? 11.363 9.790 10.908 1.00 87.56 82 ASN A O 1
ATOM 670 N N . TYR A 1 83 ? 9.613 9.489 9.544 1.00 86.50 83 TYR A N 1
ATOM 671 C CA . TYR A 1 83 ? 9.158 8.298 10.249 1.00 86.50 83 TYR A CA 1
ATOM 672 C C . TYR A 1 83 ? 10.068 7.117 9.922 1.00 86.50 83 TYR A C 1
ATOM 674 O O . TYR A 1 83 ? 10.513 6.974 8.779 1.00 86.50 83 TYR A O 1
ATOM 682 N N . PRO A 1 84 ? 10.320 6.238 10.903 1.00 85.56 84 PRO A N 1
ATOM 683 C CA . PRO A 1 84 ? 10.892 4.937 10.617 1.00 85.56 84 PRO A CA 1
ATOM 684 C C . PRO A 1 84 ? 10.057 4.186 9.570 1.00 85.56 84 PRO A C 1
ATOM 686 O O . PRO A 1 84 ? 8.837 4.335 9.512 1.00 85.56 84 PRO A O 1
ATOM 689 N N . ILE A 1 85 ? 10.704 3.327 8.779 1.00 82.44 85 ILE A N 1
ATOM 690 C CA . ILE A 1 85 ? 10.052 2.548 7.707 1.00 82.44 85 ILE A CA 1
ATOM 691 C C . ILE A 1 85 ? 8.827 1.782 8.231 1.00 82.44 85 ILE A C 1
ATOM 693 O O . ILE A 1 85 ? 7.767 1.804 7.616 1.00 82.44 85 ILE A O 1
ATOM 697 N N . HIS A 1 86 ? 8.935 1.203 9.424 1.00 81.38 86 HIS A N 1
ATOM 698 C CA . HIS A 1 86 ? 7.842 0.467 10.052 1.00 81.38 86 HIS A CA 1
ATOM 699 C C . HIS A 1 86 ? 6.611 1.320 10.378 1.00 81.38 86 HIS A C 1
ATOM 701 O O . HIS A 1 86 ? 5.482 0.847 10.266 1.00 81.38 86 HIS A O 1
ATOM 707 N N . ASP A 1 87 ? 6.814 2.586 10.744 1.00 84.31 87 ASP A N 1
ATOM 708 C CA . ASP A 1 87 ? 5.724 3.532 10.976 1.00 84.31 87 ASP A CA 1
ATOM 709 C C . ASP A 1 87 ? 5.095 3.987 9.653 1.00 84.31 87 ASP A C 1
ATOM 711 O O . ASP A 1 87 ? 3.884 4.204 9.596 1.00 84.31 87 ASP A O 1
ATOM 715 N N . LEU A 1 88 ? 5.886 4.102 8.579 1.00 87.12 88 LEU A N 1
ATOM 716 C CA . LEU A 1 88 ? 5.379 4.383 7.230 1.00 87.12 88 LEU A CA 1
ATOM 717 C C . LEU A 1 88 ? 4.518 3.232 6.698 1.00 87.12 88 LEU A C 1
ATOM 719 O O . LEU A 1 88 ? 3.454 3.471 6.124 1.00 87.12 88 LEU A O 1
ATOM 723 N N . GLU A 1 89 ? 4.937 1.991 6.918 1.00 85.44 89 GLU A N 1
ATOM 724 C CA . GLU A 1 89 ? 4.155 0.812 6.547 1.00 85.44 89 GLU A CA 1
ATOM 725 C C . GLU A 1 89 ? 2.862 0.705 7.350 1.00 85.44 89 GLU A C 1
ATOM 727 O O . GLU A 1 89 ? 1.792 0.491 6.777 1.00 85.44 89 GLU A O 1
ATOM 732 N N . LEU A 1 90 ? 2.917 0.947 8.662 1.00 85.06 90 LEU A N 1
ATOM 733 C CA . LEU A 1 90 ? 1.713 1.008 9.487 1.00 85.06 90 LEU A CA 1
ATOM 734 C C . LEU A 1 90 ? 0.763 2.114 9.001 1.00 85.06 90 LEU A C 1
ATOM 736 O O . LEU A 1 90 ? -0.442 1.886 8.862 1.00 85.06 90 LEU A O 1
ATOM 740 N N . ALA A 1 91 ? 1.298 3.290 8.656 1.00 88.00 91 ALA A N 1
ATOM 741 C CA . ALA A 1 91 ? 0.521 4.383 8.077 1.00 88.00 91 ALA A CA 1
ATOM 742 C C . ALA A 1 91 ? -0.143 3.988 6.748 1.00 88.00 91 ALA A C 1
ATOM 744 O O . ALA A 1 91 ? -1.220 4.502 6.422 1.00 88.00 91 ALA A O 1
ATOM 745 N N . MET A 1 92 ? 0.474 3.091 5.974 1.00 89.75 92 MET A N 1
ATOM 746 C CA . MET A 1 92 ? -0.133 2.543 4.764 1.00 89.75 92 MET A CA 1
ATOM 747 C C . MET A 1 92 ? -1.234 1.556 5.020 1.00 89.75 92 MET A C 1
ATOM 749 O O . MET A 1 92 ? -2.257 1.642 4.347 1.00 89.75 92 MET A O 1
ATOM 753 N N . ILE A 1 93 ? -1.050 0.652 5.973 1.00 87.44 93 ILE A N 1
ATOM 754 C CA . ILE A 1 93 ? -2.083 -0.313 6.337 1.00 87.44 93 ILE A CA 1
ATOM 755 C C . ILE A 1 93 ? -3.329 0.451 6.799 1.00 87.44 93 ILE A C 1
ATOM 757 O O . ILE A 1 93 ? -4.417 0.245 6.269 1.00 87.44 93 ILE A O 1
ATOM 761 N N . VAL A 1 94 ? -3.164 1.435 7.688 1.00 88.56 94 VAL A N 1
ATOM 762 C CA . VAL A 1 94 ? -4.265 2.296 8.155 1.00 88.56 94 VAL A CA 1
ATOM 763 C C . VAL A 1 94 ? -4.926 3.048 6.999 1.00 88.56 94 VAL A C 1
ATOM 765 O O . VAL A 1 94 ? -6.151 3.161 6.945 1.00 88.56 94 VAL A O 1
ATOM 768 N N . PHE A 1 95 ? -4.139 3.577 6.061 1.00 90.94 95 PHE A N 1
ATOM 769 C CA . PHE A 1 95 ? -4.669 4.244 4.873 1.00 90.94 95 PHE A CA 1
ATOM 770 C C . PHE A 1 95 ? -5.484 3.293 3.984 1.00 90.94 95 PHE A C 1
ATOM 772 O O . PHE A 1 95 ? -6.597 3.639 3.586 1.00 90.94 95 PHE A O 1
ATOM 779 N N . ALA A 1 96 ? -4.966 2.094 3.720 1.00 90.00 96 ALA A N 1
ATOM 780 C CA . ALA A 1 96 ? -5.618 1.063 2.924 1.00 90.00 96 ALA A CA 1
ATOM 781 C C . ALA A 1 96 ? -6.952 0.634 3.544 1.00 90.00 96 ALA A C 1
ATOM 783 O O . ALA A 1 96 ? -7.980 0.644 2.868 1.00 90.00 96 ALA A O 1
ATOM 784 N N . LEU A 1 97 ? -6.957 0.355 4.851 1.00 86.56 97 LEU A N 1
ATOM 785 C CA . LEU A 1 97 ? -8.155 -0.028 5.600 1.00 86.56 97 LEU A CA 1
ATOM 786 C C . LEU A 1 97 ? -9.220 1.066 5.584 1.00 86.56 97 LEU A C 1
ATOM 788 O O . LEU A 1 97 ? -10.403 0.772 5.447 1.00 86.56 97 LEU A O 1
ATOM 792 N N . LYS A 1 98 ? -8.821 2.340 5.666 1.00 88.44 98 LYS A N 1
ATOM 793 C CA . LYS A 1 98 ? -9.763 3.461 5.556 1.00 88.44 98 LYS A CA 1
ATOM 794 C C . LYS A 1 98 ? -10.409 3.541 4.175 1.00 88.44 98 LYS A C 1
ATOM 796 O O . LYS A 1 98 ? -11.615 3.759 4.096 1.00 88.44 98 LYS A O 1
ATOM 801 N N . ILE A 1 99 ? -9.637 3.356 3.103 1.00 90.88 99 ILE A N 1
ATOM 802 C CA . ILE A 1 99 ? -10.172 3.375 1.732 1.00 90.88 99 ILE A CA 1
ATOM 803 C C . ILE A 1 99 ? -11.078 2.170 1.497 1.00 90.88 99 ILE A C 1
ATOM 805 O O . ILE A 1 99 ? -12.181 2.320 0.976 1.00 90.88 99 ILE A O 1
ATOM 809 N N . TRP A 1 100 ? -10.631 0.982 1.890 1.00 90.81 100 TRP A N 1
ATOM 810 C CA . TRP A 1 100 ? -11.317 -0.276 1.614 1.00 90.81 100 TRP A CA 1
ATOM 811 C C . TRP A 1 100 ? -12.272 -0.706 2.721 1.00 90.81 100 TRP A C 1
ATOM 813 O O . TRP A 1 100 ? -12.774 -1.822 2.674 1.00 90.81 100 TRP A O 1
ATOM 823 N N . ARG A 1 101 ? -12.604 0.173 3.673 1.00 85.94 101 ARG A N 1
ATOM 824 C CA . ARG A 1 101 ? -13.525 -0.133 4.779 1.00 85.94 101 ARG A CA 1
ATOM 825 C C . ARG A 1 101 ? -14.835 -0.765 4.299 1.00 85.94 101 ARG A C 1
ATOM 827 O O . ARG A 1 101 ? -15.359 -1.656 4.948 1.00 85.94 101 ARG A O 1
ATOM 834 N N . HIS A 1 102 ? -15.335 -0.322 3.148 1.00 85.00 102 HIS A N 1
ATOM 835 C CA . HIS A 1 102 ? -16.552 -0.844 2.529 1.00 85.00 102 HIS A CA 1
ATOM 836 C C . HIS A 1 102 ? -16.396 -2.250 1.920 1.00 85.00 102 HIS A C 1
ATOM 838 O O . HIS A 1 102 ? -17.385 -2.963 1.820 1.00 85.00 102 HIS A O 1
ATOM 844 N N . TYR A 1 103 ? -15.183 -2.662 1.534 1.00 84.81 103 TYR A N 1
ATOM 845 C CA . TYR A 1 103 ? -14.891 -4.024 1.067 1.00 84.81 103 TYR A CA 1
ATOM 846 C C . TYR A 1 103 ? -14.585 -4.994 2.212 1.00 84.81 103 TYR A C 1
ATOM 848 O O . TYR A 1 103 ? -14.800 -6.190 2.063 1.00 84.81 103 TYR A O 1
ATOM 856 N N . LEU A 1 104 ? -14.044 -4.486 3.321 1.00 84.06 104 LEU A N 1
ATOM 857 C CA . LEU A 1 104 ? -13.498 -5.298 4.415 1.00 84.06 104 LEU A CA 1
ATOM 858 C C . LEU A 1 104 ? -14.465 -5.449 5.599 1.00 84.06 104 LEU A C 1
ATOM 860 O O . LEU A 1 104 ? -14.128 -6.075 6.597 1.00 84.06 104 LEU A O 1
ATOM 864 N N . TYR A 1 105 ? -15.663 -4.867 5.514 1.00 80.88 105 TYR A N 1
ATOM 865 C CA . TYR A 1 105 ? -16.646 -4.939 6.590 1.00 80.88 105 TYR A CA 1
ATOM 866 C C . TYR A 1 105 ? -17.114 -6.388 6.811 1.00 80.88 105 TYR A C 1
ATOM 868 O O . TYR A 1 105 ? -17.615 -7.014 5.880 1.00 80.88 105 TYR A O 1
ATOM 876 N N . ASN A 1 106 ? -16.971 -6.901 8.040 1.00 77.81 106 ASN A N 1
ATOM 877 C CA . ASN A 1 106 ? -17.291 -8.282 8.441 1.00 77.81 106 ASN A CA 1
ATOM 878 C C . ASN A 1 106 ? -16.533 -9.384 7.673 1.00 77.81 106 ASN A C 1
ATOM 880 O O . ASN A 1 106 ? -17.025 -10.506 7.556 1.00 77.81 106 ASN A O 1
ATOM 884 N N . VAL A 1 107 ? -15.343 -9.085 7.150 1.00 81.31 107 VAL A N 1
ATOM 885 C CA . VAL A 1 107 ? -14.504 -10.059 6.439 1.00 81.31 107 VAL A CA 1
ATOM 886 C C . VAL A 1 107 ? -13.178 -10.219 7.176 1.00 81.31 107 VAL A C 1
ATOM 888 O O . VAL A 1 107 ? -12.600 -9.235 7.627 1.00 81.31 107 VAL A O 1
ATOM 891 N N . HIS A 1 108 ? -12.687 -11.456 7.282 1.00 79.44 108 HIS A N 1
ATOM 892 C CA . HIS A 1 108 ? -11.341 -11.721 7.788 1.00 79.44 108 HIS A CA 1
ATOM 893 C C . HIS A 1 108 ? -10.296 -11.261 6.767 1.00 79.44 108 HIS A C 1
ATOM 895 O O . HIS A 1 108 ? -10.378 -11.618 5.589 1.00 79.44 108 HIS A O 1
ATOM 901 N N . VAL A 1 109 ? -9.325 -10.460 7.207 1.00 81.69 109 VAL A N 1
ATOM 902 C CA . VAL A 1 109 ? -8.306 -9.871 6.333 1.00 81.69 109 VAL A CA 1
ATOM 903 C C . VAL A 1 109 ? -6.924 -10.137 6.899 1.00 81.69 109 VAL A C 1
ATOM 905 O O . VAL A 1 109 ? -6.583 -9.652 7.975 1.00 81.69 109 VAL A O 1
ATOM 908 N N . ASP A 1 110 ? -6.103 -10.812 6.102 1.00 82.50 110 ASP A N 1
ATOM 909 C CA . ASP A 1 110 ? -4.693 -11.022 6.400 1.00 82.50 110 ASP A CA 1
ATOM 910 C C . ASP A 1 110 ? -3.850 -9.887 5.816 1.00 82.50 110 ASP A C 1
ATOM 912 O O . ASP A 1 110 ? -3.955 -9.539 4.633 1.00 82.50 110 ASP A O 1
ATOM 916 N N . VAL A 1 111 ? -2.993 -9.297 6.649 1.00 82.19 111 VAL A N 1
ATOM 917 C CA . VAL A 1 111 ? -2.081 -8.224 6.240 1.00 82.19 111 VAL A CA 1
ATOM 918 C C . VAL A 1 111 ? -0.677 -8.784 6.069 1.00 82.19 111 VAL A C 1
ATOM 920 O O . VAL A 1 111 ? -0.021 -9.168 7.034 1.00 82.19 111 VAL A O 1
ATOM 923 N N . PHE A 1 112 ? -0.189 -8.759 4.831 1.00 82.56 112 PHE A N 1
ATOM 924 C CA . PHE A 1 112 ? 1.173 -9.153 4.486 1.00 82.56 112 PHE A CA 1
ATOM 925 C C . PHE A 1 112 ? 2.061 -7.912 4.337 1.00 82.56 112 PHE A C 1
ATOM 927 O O . PHE A 1 112 ? 1.764 -7.026 3.535 1.00 82.56 112 PHE A O 1
ATOM 934 N N . THR A 1 113 ? 3.162 -7.868 5.086 1.00 81.19 113 THR A N 1
ATOM 935 C CA . THR A 1 113 ? 4.246 -6.882 4.948 1.00 81.19 113 THR A CA 1
ATOM 936 C C . THR A 1 113 ? 5.590 -7.610 4.874 1.00 81.19 113 THR A C 1
ATOM 938 O O . THR A 1 113 ? 5.761 -8.679 5.465 1.00 81.19 113 THR A O 1
ATOM 941 N N . ASP A 1 114 ? 6.544 -7.044 4.142 1.00 73.81 114 ASP A N 1
ATOM 942 C CA . ASP A 1 114 ? 7.930 -7.504 4.069 1.00 73.81 114 ASP A CA 1
ATOM 943 C C . ASP A 1 114 ? 8.757 -7.120 5.309 1.00 73.81 114 ASP A C 1
ATOM 945 O O . ASP A 1 114 ? 9.839 -7.676 5.531 1.00 73.81 114 ASP A O 1
ATOM 949 N N . HIS A 1 115 ? 8.245 -6.240 6.172 1.00 69.31 115 HIS A N 1
ATOM 950 C CA . HIS A 1 115 ? 8.978 -5.769 7.340 1.00 69.31 115 HIS A CA 1
ATOM 951 C C . HIS A 1 115 ? 8.559 -6.471 8.636 1.00 69.31 115 HIS A C 1
ATOM 953 O O . HIS A 1 115 ? 7.496 -6.241 9.222 1.00 69.31 115 HIS A O 1
ATOM 959 N N . LYS A 1 116 ? 9.479 -7.284 9.170 1.00 65.56 116 LYS A N 1
ATOM 960 C CA . LYS A 1 116 ? 9.281 -8.073 10.402 1.00 65.56 116 LYS A CA 1
ATOM 961 C C . LYS A 1 116 ? 8.912 -7.236 11.632 1.00 65.56 116 LYS A C 1
ATOM 963 O O . LYS A 1 116 ? 8.309 -7.759 12.564 1.00 65.56 116 LYS A O 1
ATOM 968 N N . SER A 1 117 ? 9.251 -5.944 11.668 1.00 63.44 117 SER A N 1
ATOM 969 C CA . SER A 1 117 ? 8.988 -5.091 12.838 1.00 63.44 117 SER A CA 1
ATOM 970 C C . SER A 1 117 ? 7.499 -4.912 13.153 1.00 63.44 117 SER A C 1
ATOM 972 O O . SER A 1 117 ? 7.166 -4.642 14.304 1.00 63.44 117 SER A O 1
ATOM 974 N N . LEU A 1 118 ? 6.600 -5.045 12.171 1.00 65.06 118 LEU A N 1
ATOM 975 C CA . LEU A 1 118 ? 5.158 -4.887 12.392 1.00 65.06 118 LEU A CA 1
ATOM 976 C C . LEU A 1 118 ? 4.616 -5.946 13.360 1.00 65.06 118 LEU A C 1
ATOM 978 O O . LEU A 1 118 ? 3.753 -5.634 14.176 1.00 65.06 118 LEU A O 1
ATOM 982 N N . GLN A 1 119 ? 5.217 -7.141 13.391 1.00 67.56 119 GLN A N 1
ATOM 983 C CA . GLN A 1 119 ? 4.915 -8.170 14.395 1.00 67.56 119 GLN A CA 1
ATOM 984 C C . GLN A 1 119 ? 5.246 -7.722 15.830 1.00 67.56 119 GLN A C 1
ATOM 986 O O . GLN A 1 119 ? 4.655 -8.216 16.792 1.00 67.56 119 GLN A O 1
ATOM 991 N N . TYR A 1 120 ? 6.194 -6.793 15.987 1.00 61.22 120 TYR A N 1
ATOM 992 C CA . TYR A 1 120 ? 6.609 -6.263 17.284 1.00 61.22 120 TYR A CA 1
ATOM 993 C C . TYR A 1 120 ? 5.796 -5.040 17.706 1.00 61.22 120 TYR A C 1
ATOM 995 O O . TYR A 1 120 ? 5.615 -4.853 18.905 1.00 61.22 120 TYR A O 1
ATOM 1003 N N . VAL A 1 121 ? 5.247 -4.258 16.768 1.00 64.38 121 VAL A N 1
ATOM 1004 C CA . VAL A 1 121 ? 4.362 -3.119 17.087 1.00 64.38 121 VAL A CA 1
ATOM 1005 C C . VAL A 1 121 ? 3.162 -3.584 17.918 1.00 64.38 121 VAL A C 1
ATOM 1007 O O . VAL A 1 121 ? 2.842 -2.970 18.928 1.00 64.38 121 VAL A O 1
ATOM 1010 N N . PHE A 1 122 ? 2.562 -4.733 17.591 1.00 64.25 122 PHE A N 1
ATOM 1011 C CA . PHE A 1 122 ? 1.462 -5.303 18.384 1.00 64.25 122 PHE A CA 1
ATOM 1012 C C . PHE A 1 122 ? 1.882 -5.818 19.776 1.00 64.25 122 PHE A C 1
ATOM 1014 O O . PHE A 1 122 ? 1.023 -6.060 20.622 1.00 64.25 122 PHE A O 1
ATOM 1021 N N . LYS A 1 123 ? 3.185 -6.008 20.024 1.00 66.69 123 LYS A N 1
ATOM 1022 C CA . LYS A 1 123 ? 3.739 -6.548 21.281 1.00 66.69 123 LYS A CA 1
ATOM 1023 C C . LYS A 1 123 ? 4.364 -5.475 22.183 1.00 66.69 123 LYS A C 1
ATOM 1025 O O . LYS A 1 123 ? 4.681 -5.767 23.336 1.00 66.69 123 LYS A O 1
ATOM 1030 N N . GLN A 1 124 ? 4.589 -4.261 21.682 1.00 65.81 124 GLN A N 1
ATOM 1031 C CA . GLN A 1 124 ? 5.249 -3.189 22.428 1.00 65.81 124 GLN A CA 1
ATOM 1032 C C . GLN A 1 124 ? 4.331 -2.609 23.515 1.00 65.81 124 GLN A C 1
ATOM 1034 O O . GLN A 1 124 ? 3.175 -2.289 23.261 1.00 65.81 124 GLN A O 1
ATOM 1039 N N . LYS A 1 125 ? 4.864 -2.447 24.737 1.00 58.62 125 LYS A N 1
ATOM 1040 C CA . LYS A 1 125 ? 4.132 -1.866 25.882 1.00 58.62 125 LYS A CA 1
ATOM 1041 C C . LYS A 1 125 ? 4.040 -0.336 25.839 1.00 58.62 125 LYS A C 1
ATOM 1043 O O . LYS A 1 125 ? 3.075 0.217 26.346 1.00 58.62 125 LYS A O 1
ATOM 1048 N N . ASN A 1 126 ? 5.024 0.332 25.233 1.00 61.88 126 ASN A N 1
ATOM 1049 C CA . ASN A 1 126 ? 5.093 1.791 25.139 1.00 61.88 126 ASN A CA 1
ATOM 1050 C C . ASN A 1 126 ? 4.913 2.220 23.684 1.00 61.88 126 ASN A C 1
ATOM 1052 O O . ASN A 1 126 ? 5.882 2.318 22.935 1.00 61.88 126 ASN A O 1
ATOM 1056 N N . LEU A 1 127 ? 3.661 2.437 23.295 1.00 69.12 127 LEU A N 1
ATOM 1057 C CA . LEU A 1 127 ? 3.299 2.909 21.964 1.00 69.12 127 LEU A CA 1
ATOM 1058 C C . LEU A 1 127 ? 3.227 4.434 21.953 1.00 69.12 127 LEU A C 1
ATOM 1060 O O . LEU A 1 127 ? 2.732 5.056 22.895 1.00 69.12 127 LEU A O 1
ATOM 1064 N N . ILE A 1 128 ? 3.683 5.045 20.862 1.00 77.56 128 ILE A N 1
ATOM 1065 C CA . ILE A 1 128 ? 3.492 6.482 20.637 1.00 77.56 128 ILE A CA 1
ATOM 1066 C C . ILE A 1 128 ? 1.985 6.739 20.464 1.00 77.56 128 ILE A C 1
ATOM 1068 O O . ILE A 1 128 ? 1.291 5.931 19.848 1.00 77.56 128 ILE A O 1
ATOM 1072 N N . PHE A 1 129 ? 1.467 7.877 20.945 1.00 73.44 129 PHE A N 1
ATOM 1073 C CA . PHE A 1 129 ? 0.026 8.206 20.929 1.00 73.44 129 PHE A CA 1
ATOM 1074 C C . PHE A 1 129 ? -0.659 7.938 19.570 1.00 73.44 129 PHE A C 1
ATOM 1076 O O . PHE A 1 129 ? -1.762 7.406 19.505 1.00 73.44 129 PHE A O 1
ATOM 1083 N N . ARG A 1 130 ? 0.036 8.220 18.459 1.00 78.12 130 ARG A N 1
ATOM 1084 C CA . ARG A 1 130 ? -0.438 7.926 17.096 1.00 78.12 130 ARG A CA 1
ATOM 1085 C C . ARG A 1 130 ? -0.617 6.429 16.823 1.00 78.12 130 ARG A C 1
ATOM 1087 O O . ARG A 1 130 ? -1.617 6.040 16.227 1.00 78.12 130 ARG A O 1
ATOM 1094 N N . GLN A 1 131 ? 0.355 5.612 17.226 1.00 74.69 131 GLN A N 1
ATOM 1095 C CA . GLN A 1 131 ? 0.301 4.160 17.051 1.00 74.69 131 GLN A CA 1
ATOM 1096 C C . GLN A 1 131 ? -0.878 3.577 17.838 1.00 74.69 131 GLN A C 1
ATOM 1098 O O . GLN A 1 131 ? -1.525 2.660 17.346 1.00 74.69 131 GLN A O 1
ATOM 1103 N N . HIS A 1 132 ? -1.221 4.159 18.993 1.00 79.88 132 HIS A N 1
ATOM 1104 C CA . HIS A 1 132 ? -2.381 3.739 19.781 1.00 79.88 132 HIS A CA 1
ATOM 1105 C C . HIS A 1 132 ? -3.697 3.886 19.002 1.00 79.88 132 HIS A C 1
ATOM 1107 O O . HIS A 1 132 ? -4.407 2.900 18.813 1.00 79.88 132 HIS A O 1
ATOM 1113 N N . SER A 1 133 ? -3.982 5.075 18.454 1.00 79.62 133 SER A N 1
ATOM 111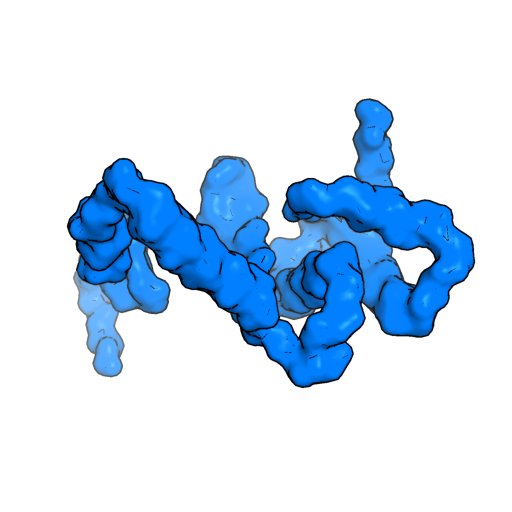4 C CA . SER A 1 133 ? -5.201 5.303 17.657 1.00 79.62 133 SER A CA 1
ATOM 1115 C C . SER A 1 133 ? -5.262 4.436 16.396 1.00 79.62 133 SER A C 1
ATOM 1117 O O . SER A 1 133 ? -6.334 4.081 15.912 1.00 79.62 133 SER A O 1
ATOM 1119 N N . TRP A 1 134 ? -4.107 4.116 15.813 1.00 82.31 134 TRP A N 1
ATOM 1120 C CA . TRP A 1 134 ? -4.029 3.244 14.642 1.00 82.31 134 TRP A CA 1
ATOM 1121 C C . TRP A 1 134 ? -4.281 1.782 14.997 1.00 82.31 134 TRP A C 1
ATOM 1123 O O . TRP A 1 134 ? -4.958 1.086 14.247 1.00 82.31 134 TRP A O 1
ATOM 1133 N N . LEU A 1 135 ? -3.787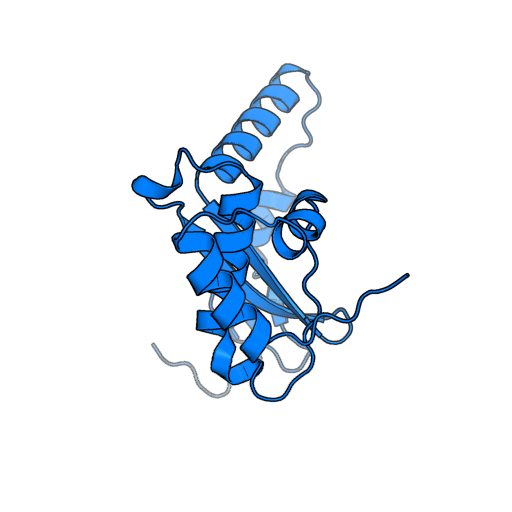 1.330 16.148 1.00 76.44 135 LEU A N 1
ATOM 1134 C CA . LEU A 1 135 ? -4.001 -0.025 16.643 1.00 76.44 135 LEU A CA 1
ATOM 1135 C C . LEU A 1 135 ? -5.444 -0.278 17.069 1.00 76.44 135 LEU A C 1
ATOM 1137 O O . LEU A 1 135 ? -5.931 -1.382 16.860 1.00 76.44 135 LEU A O 1
ATOM 1141 N N . GLU A 1 136 ? -6.138 0.718 17.616 1.00 77.44 136 GLU A N 1
ATOM 1142 C CA . GLU A 1 136 ? -7.583 0.624 17.869 1.00 77.44 136 GLU A CA 1
ATOM 1143 C C . GLU A 1 136 ? -8.347 0.337 16.573 1.00 77.44 136 GLU A C 1
ATOM 1145 O O . GLU A 1 136 ? -9.060 -0.657 16.483 1.00 77.44 136 GLU A O 1
ATOM 1150 N N . LEU A 1 137 ? -8.084 1.117 15.519 1.00 73.88 137 LEU A N 1
ATOM 1151 C CA . LEU A 1 137 ? -8.702 0.910 14.207 1.00 73.88 137 LEU A CA 1
ATOM 1152 C C . LEU A 1 137 ? -8.360 -0.456 13.591 1.00 73.88 137 LEU A C 1
ATOM 1154 O O . LEU A 1 137 ? -9.166 -1.023 12.858 1.00 73.88 137 LEU A O 1
ATOM 1158 N N . LEU A 1 138 ? -7.162 -0.976 13.866 1.00 74.81 138 LEU A N 1
ATOM 1159 C CA . LEU A 1 138 ? -6.750 -2.302 13.412 1.00 74.81 138 LEU A CA 1
ATOM 1160 C C . LEU A 1 138 ? -7.483 -3.411 14.162 1.00 74.81 138 LEU A C 1
ATOM 1162 O O . LEU A 1 138 ? -7.928 -4.349 13.518 1.00 74.81 138 LEU A O 1
ATOM 1166 N N . LYS A 1 139 ? -7.649 -3.304 15.483 1.00 74.69 139 LYS A N 1
ATOM 1167 C CA . LYS A 1 139 ? -8.363 -4.308 16.292 1.00 74.69 139 LYS A CA 1
ATOM 1168 C C . LYS A 1 139 ? -9.828 -4.453 15.880 1.00 74.69 139 LYS A C 1
ATOM 1170 O O . LYS A 1 139 ? -10.343 -5.566 15.879 1.00 74.69 139 LYS A O 1
ATOM 1175 N N . ASP A 1 140 ? -10.466 -3.351 15.492 1.00 68.19 140 ASP A N 1
ATOM 1176 C CA . ASP A 1 140 ? -11.861 -3.347 15.039 1.00 68.19 140 ASP A CA 1
ATOM 1177 C C . ASP A 1 140 ? -12.059 -4.038 13.677 1.00 68.19 140 ASP A C 1
ATOM 1179 O O . ASP A 1 140 ? -13.168 -4.457 13.351 1.00 68.19 140 ASP A O 1
ATOM 1183 N N . LEU A 1 141 ? -11.005 -4.127 12.857 1.00 62.16 141 LEU A N 1
ATOM 1184 C CA . LEU A 1 141 ? -11.069 -4.620 11.474 1.00 62.16 141 LEU A CA 1
ATOM 1185 C C . LEU A 1 141 ? -10.291 -5.921 11.243 1.00 62.16 141 LEU A C 1
ATOM 1187 O O . LEU A 1 141 ? -10.522 -6.598 10.247 1.00 62.16 141 LEU A O 1
ATOM 1191 N N . ILE A 1 142 ? -9.360 -6.256 12.133 1.00 62.53 142 ILE A N 1
ATOM 1192 C CA . ILE A 1 142 ? -8.464 -7.404 12.035 1.00 62.53 142 ILE A CA 1
ATOM 1193 C C . ILE A 1 142 ? -8.557 -8.168 13.356 1.00 62.53 142 ILE A C 1
ATOM 1195 O O . ILE A 1 142 ? -8.094 -7.697 14.397 1.00 62.53 142 ILE A O 1
ATOM 1199 N N . HIS A 1 143 ? -9.112 -9.378 13.325 1.00 52.06 143 HIS A N 1
ATOM 1200 C CA . HIS A 1 143 ? -8.814 -10.365 14.358 1.00 52.06 143 HIS A CA 1
ATOM 1201 C C . HIS A 1 143 ? -7.430 -10.923 14.049 1.00 52.06 143 HIS A C 1
ATOM 1203 O O . HIS A 1 143 ? -7.264 -11.741 13.158 1.00 52.06 143 HIS A O 1
ATOM 1209 N N . ALA A 1 144 ? -6.409 -10.394 14.724 1.00 42.72 144 ALA A N 1
ATOM 1210 C CA . ALA A 1 144 ? -5.048 -10.878 14.563 1.00 42.72 144 ALA A CA 1
ATOM 1211 C C . ALA A 1 144 ? -4.946 -12.291 15.160 1.00 42.72 144 ALA A C 1
ATOM 1213 O O . ALA A 1 144 ? -4.675 -12.443 16.354 1.00 42.72 144 ALA A O 1
ATOM 1214 N N . GLU A 1 145 ? -5.171 -13.324 14.350 1.00 34.97 145 GLU A N 1
ATOM 1215 C CA . GLU A 1 145 ? -4.761 -14.674 14.711 1.00 34.97 145 GLU A CA 1
ATOM 1216 C C . GLU A 1 145 ? -3.230 -14.743 14.696 1.00 34.97 145 GLU A C 1
ATOM 1218 O O . GLU A 1 145 ? -2.549 -14.407 13.727 1.00 34.97 145 GLU A O 1
ATOM 1223 N N . LYS A 1 146 ? -2.674 -15.116 15.852 1.00 31.44 146 LYS A N 1
ATOM 1224 C CA . LYS A 1 146 ? -1.271 -15.497 15.989 1.00 31.44 146 LYS A CA 1
ATOM 1225 C C . LYS A 1 146 ? -1.088 -16.821 15.251 1.00 31.44 146 LYS A C 1
ATOM 1227 O O . LYS A 1 146 ? -1.450 -17.855 15.802 1.00 31.44 146 LYS A O 1
ATOM 1232 N N . GLU A 1 147 ? -0.490 -16.811 14.069 1.00 31.72 147 GLU A N 1
ATOM 1233 C CA . GLU A 1 147 ? 0.103 -18.041 13.541 1.00 31.72 147 GLU A CA 1
ATOM 1234 C C . GLU A 1 147 ? 1.408 -18.340 14.299 1.00 31.72 147 GLU A C 1
ATOM 1236 O O . GLU A 1 147 ? 2.300 -17.490 14.403 1.00 31.72 147 GLU A O 1
ATOM 1241 N N . ASN A 1 148 ? 1.426 -19.531 14.909 1.00 29.41 148 ASN A N 1
ATOM 1242 C CA . ASN A 1 148 ? 2.577 -20.203 15.521 1.00 29.41 148 ASN A CA 1
ATOM 1243 C C . ASN A 1 148 ? 3.508 -20.775 14.451 1.00 29.41 148 ASN A C 1
ATOM 1245 O O . ASN A 1 148 ? 2.980 -21.298 13.446 1.00 29.41 148 ASN A O 1
#

Radius of gyration: 19.34 Å; chains: 1; bounding box: 49×36×52 Å

InterPro domains:
  IPR041373 Reverse transcriptase, RNase H-like domain [PF17917] (56-139)
  IPR043502 DNA/RNA polymerase superfamily [SSF56672] (1-140)

Foldseek 3Di:
DDDPDDQWDDDPQWIQHPVGIGGNVVVCVCVVPDDDDDDPVSVVVVVVVVVVCVLFKDKDFDDDPNHTDDIDMDTQDPVRSPPDPLVVVLVVVLVVCVVCVVVQPPHADDDDDPDPCVVCLVVDPDDDPVSVVSVVSCVVRHPDDDDD

Organism: Solanum verrucosum (NCBI:txid315347)

Secondary structure (DSSP, 8-state):
----S-SEEEETTEEEETTEEEE-HHHHHHHHTPPPP-SHHHHHHHHHHHHHHHTTEEEEEEEETTEEEEEEEEEPPGGGTTS-HHHHHHHHHHHHHHHHHHHHTT-------S-TTHHHHTT-SS--HHHHHHHHHHHHH-------

pLDDT: mean 80.16, std 11.91, range [29.41, 91.38]